Protein AF-A0A7S4JGV5-F1 (afdb_monomer)

Structure (mmCIF, N/CA/C/O backbone):
data_AF-A0A7S4JGV5-F1
#
_entry.id   AF-A0A7S4JGV5-F1
#
loop_
_atom_site.group_PDB
_atom_site.id
_atom_site.type_symbol
_atom_site.label_atom_id
_atom_site.label_alt_id
_atom_site.label_comp_id
_atom_site.label_asym_id
_atom_site.label_entity_id
_atom_site.label_seq_id
_atom_site.pdbx_PDB_ins_code
_atom_site.Cartn_x
_atom_site.Cartn_y
_atom_site.Cartn_z
_atom_site.occupancy
_atom_site.B_iso_or_equiv
_atom_site.auth_seq_id
_atom_site.auth_comp_id
_atom_site.auth_asym_id
_atom_site.auth_atom_id
_atom_site.pdbx_PDB_model_num
ATOM 1 N N . LYS A 1 1 ? -15.590 12.162 1.052 1.00 51.25 1 LYS A N 1
ATOM 2 C CA . LYS A 1 1 ? -15.629 10.685 0.885 1.00 51.25 1 LYS A CA 1
ATOM 3 C C . LYS A 1 1 ? -14.375 10.079 1.512 1.00 51.25 1 LYS A C 1
ATOM 5 O O . LYS A 1 1 ? -13.288 10.305 0.988 1.00 51.25 1 LYS A O 1
ATOM 10 N N . GLY A 1 2 ? -14.514 9.410 2.661 1.00 70.00 2 GLY A N 1
ATOM 11 C CA . GLY A 1 2 ? -13.399 8.749 3.352 1.00 70.00 2 GLY A CA 1
ATOM 12 C C . GLY A 1 2 ? -12.904 7.491 2.628 1.00 70.00 2 GLY A C 1
ATOM 13 O O . GLY A 1 2 ? -13.345 7.204 1.517 1.00 70.00 2 GLY A O 1
ATOM 14 N N . TYR A 1 3 ? -11.993 6.766 3.273 1.00 79.06 3 TYR A N 1
ATOM 15 C CA . TYR A 1 3 ? -11.713 5.359 2.970 1.00 79.06 3 TYR A CA 1
ATOM 16 C C . TYR A 1 3 ? -12.487 4.519 3.989 1.00 79.06 3 TYR A C 1
ATOM 18 O O . TYR A 1 3 ? -12.424 4.826 5.182 1.00 79.06 3 TYR A O 1
ATOM 26 N N . SER A 1 4 ? -13.201 3.496 3.532 1.00 86.56 4 SER A N 1
ATOM 27 C CA . SER A 1 4 ? -13.815 2.474 4.385 1.00 86.56 4 SER A CA 1
ATOM 28 C C . SER A 1 4 ? -12.760 1.532 4.984 1.00 86.56 4 SER A C 1
ATOM 30 O O . SER A 1 4 ? -11.647 1.440 4.467 1.00 86.56 4 SER A O 1
ATOM 32 N N . LEU A 1 5 ? -13.103 0.825 6.068 1.00 85.81 5 LEU A N 1
ATOM 33 C CA . LEU A 1 5 ? -12.204 -0.131 6.738 1.00 85.81 5 LEU A CA 1
ATOM 34 C C . LEU A 1 5 ? -11.638 -1.166 5.750 1.00 85.81 5 LEU A C 1
ATOM 36 O O . LEU A 1 5 ? -10.433 -1.382 5.700 1.00 85.81 5 LEU A O 1
ATOM 40 N N . GLN A 1 6 ? -12.508 -1.707 4.897 1.00 88.62 6 GLN A N 1
ATOM 41 C CA . GLN A 1 6 ? -12.173 -2.667 3.847 1.00 88.62 6 GLN A CA 1
ATOM 42 C C . GLN A 1 6 ? -11.163 -2.105 2.825 1.00 88.62 6 GLN A C 1
ATOM 44 O O . GLN A 1 6 ? -10.221 -2.793 2.454 1.00 88.62 6 GLN A O 1
ATOM 49 N N . GLU A 1 7 ? -11.307 -0.839 2.402 1.00 89.06 7 GLU A N 1
ATOM 50 C CA . GLU A 1 7 ? -10.327 -0.186 1.511 1.00 89.06 7 GLU A CA 1
ATOM 51 C C . GLU A 1 7 ? -8.951 -0.028 2.189 1.00 89.06 7 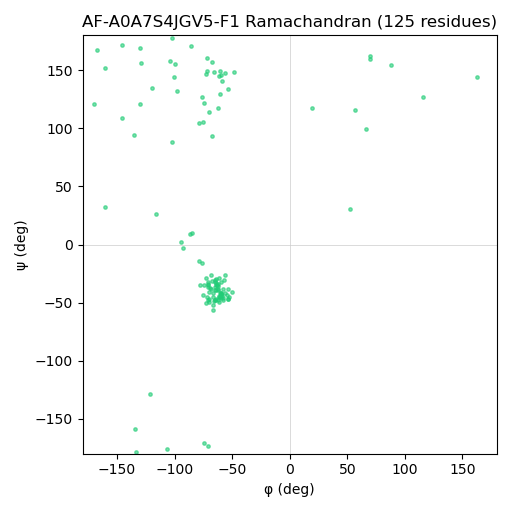GLU A C 1
ATOM 53 O O . GLU A 1 7 ? -7.928 -0.049 1.510 1.00 89.06 7 GLU A O 1
ATOM 58 N N . ILE A 1 8 ? -8.915 0.138 3.517 1.00 88.31 8 ILE A N 1
ATOM 59 C CA . ILE A 1 8 ? -7.670 0.238 4.292 1.00 88.31 8 ILE A CA 1
ATOM 60 C C . ILE A 1 8 ? -7.019 -1.145 4.452 1.00 88.31 8 ILE A C 1
ATOM 62 O O . ILE A 1 8 ? -5.818 -1.260 4.238 1.00 88.31 8 ILE A O 1
ATOM 66 N N . GLN A 1 9 ? -7.798 -2.190 4.746 1.00 90.12 9 GLN A N 1
ATOM 67 C CA . GLN A 1 9 ? -7.302 -3.571 4.835 1.00 90.12 9 GLN A CA 1
ATOM 68 C C . GLN A 1 9 ? -6.725 -4.064 3.502 1.00 90.12 9 GLN A C 1
ATOM 70 O O . GLN A 1 9 ? -5.629 -4.613 3.480 1.00 90.12 9 GLN A O 1
ATOM 75 N N . ILE A 1 10 ? -7.405 -3.806 2.379 1.00 91.00 10 ILE A N 1
ATOM 76 C CA . ILE A 1 10 ? -6.876 -4.140 1.046 1.00 91.00 10 ILE A CA 1
ATOM 77 C C . ILE A 1 10 ? -5.615 -3.329 0.728 1.00 91.00 10 ILE A C 1
ATOM 79 O O . ILE A 1 10 ? -4.662 -3.881 0.187 1.00 91.00 10 ILE A O 1
ATOM 83 N N . LEU A 1 11 ? -5.556 -2.046 1.106 1.00 90.50 11 LEU A N 1
ATOM 84 C CA . LEU A 1 11 ? -4.328 -1.260 0.966 1.00 90.50 11 LEU A CA 1
ATOM 85 C C . LEU A 1 11 ? -3.162 -1.879 1.756 1.00 90.50 11 LEU A C 1
ATOM 87 O O . LEU A 1 11 ? -2.058 -1.947 1.225 1.00 90.50 11 LEU A O 1
ATOM 91 N N . PHE A 1 12 ? -3.390 -2.342 2.987 1.00 90.81 12 PHE A N 1
ATOM 92 C CA . PHE A 1 12 ? -2.357 -3.025 3.766 1.00 90.81 12 PHE A CA 1
ATOM 93 C C . PHE A 1 12 ? -1.952 -4.357 3.127 1.00 90.81 12 PHE A C 1
ATOM 95 O O . PHE A 1 12 ? -0.763 -4.562 2.907 1.00 90.81 12 PHE A O 1
ATOM 102 N N . ALA A 1 13 ? -2.903 -5.212 2.739 1.00 90.88 13 ALA A N 1
ATOM 103 C CA . ALA A 1 13 ? -2.615 -6.494 2.089 1.00 90.88 13 ALA A CA 1
ATOM 104 C C . ALA A 1 13 ? -1.718 -6.329 0.846 1.00 90.88 13 ALA A C 1
ATOM 106 O O . ALA A 1 13 ? -0.689 -6.991 0.739 1.00 90.88 13 ALA A O 1
ATOM 107 N N . LEU A 1 14 ? -2.039 -5.369 -0.030 1.00 90.94 14 LEU A N 1
ATOM 108 C CA . LEU A 1 14 ? -1.237 -5.061 -1.220 1.00 90.94 14 LEU A CA 1
ATOM 109 C C . LEU A 1 14 ? 0.179 -4.554 -0.877 1.00 90.94 14 LEU A C 1
ATOM 111 O O . LEU A 1 14 ? 1.128 -4.861 -1.591 1.00 90.94 14 LEU A O 1
ATOM 115 N N . ILE A 1 15 ? 0.342 -3.791 0.212 1.00 90.19 15 ILE A N 1
ATOM 116 C CA . ILE A 1 15 ? 1.659 -3.314 0.677 1.00 90.19 15 ILE A CA 1
ATOM 117 C C . ILE A 1 15 ? 2.469 -4.443 1.330 1.00 90.19 15 ILE A C 1
ATOM 119 O O . ILE A 1 15 ? 3.690 -4.457 1.207 1.00 90.19 15 ILE A O 1
ATOM 123 N N . HIS A 1 16 ? 1.820 -5.376 2.026 1.00 86.75 16 HIS A N 1
ATOM 124 C CA . HIS A 1 16 ? 2.485 -6.545 2.603 1.00 86.75 16 HIS A CA 1
ATOM 125 C C . HIS A 1 16 ? 2.928 -7.544 1.523 1.00 86.75 16 HIS A C 1
ATOM 127 O O . HIS A 1 16 ? 4.006 -8.118 1.654 1.00 86.75 16 HIS A O 1
ATOM 133 N N . GLU A 1 17 ? 2.146 -7.716 0.452 1.00 87.56 17 GLU A N 1
ATOM 134 C CA . GLU A 1 17 ? 2.520 -8.533 -0.710 1.00 87.56 17 GLU A CA 1
ATOM 135 C C . GLU A 1 17 ? 3.649 -7.884 -1.525 1.00 87.56 17 GLU A C 1
ATOM 137 O O . GLU A 1 17 ? 4.655 -8.528 -1.822 1.00 87.56 17 GLU A O 1
ATOM 142 N N . LYS A 1 18 ? 3.510 -6.593 -1.860 1.00 86.75 18 LYS A N 1
ATOM 143 C CA . LYS A 1 18 ? 4.531 -5.831 -2.584 1.00 86.75 18 LYS A CA 1
ATOM 144 C C . LYS A 1 18 ? 4.738 -4.440 -1.966 1.00 86.75 18 LYS A C 1
ATOM 146 O O . LYS A 1 18 ? 4.043 -3.494 -2.347 1.00 86.75 18 LYS A O 1
ATOM 151 N N . PRO A 1 19 ? 5.711 -4.273 -1.050 1.00 88.12 19 PRO A N 1
ATOM 152 C CA . PRO A 1 19 ? 5.951 -3.000 -0.377 1.00 88.12 19 PRO A CA 1
ATOM 153 C C . PRO A 1 19 ? 6.527 -1.951 -1.347 1.00 88.12 19 PRO A C 1
ATOM 155 O O . PRO A 1 19 ? 7.658 -2.110 -1.799 1.00 88.12 19 PRO A O 1
ATOM 158 N N . PRO A 1 20 ? 5.797 -0.859 -1.657 1.00 87.56 20 PRO A N 1
ATOM 159 C CA . PRO A 1 20 ? 6.208 0.099 -2.681 1.00 87.56 20 PRO A CA 1
ATOM 160 C C . PRO A 1 20 ? 7.288 1.060 -2.164 1.00 87.56 20 PRO A C 1
ATOM 162 O O . PRO A 1 20 ? 7.005 2.028 -1.440 1.00 87.56 20 PRO A O 1
ATOM 165 N N . VAL A 1 21 ? 8.526 0.822 -2.586 1.00 87.44 21 VAL A N 1
ATOM 166 C CA . VAL A 1 21 ? 9.692 1.655 -2.277 1.00 87.44 21 VAL A CA 1
ATOM 167 C C . VAL A 1 21 ? 9.618 2.960 -3.071 1.00 87.44 21 VAL A C 1
ATOM 169 O O . VAL A 1 21 ? 9.638 4.054 -2.496 1.00 87.44 21 VAL A O 1
ATOM 172 N N . ASP A 1 22 ? 9.399 2.850 -4.381 1.00 86.81 22 ASP A N 1
ATOM 173 C CA . ASP A 1 22 ? 9.432 3.976 -5.314 1.00 86.81 22 ASP A CA 1
ATOM 174 C C . ASP A 1 22 ? 8.057 4.470 -5.763 1.00 86.81 22 ASP A C 1
ATOM 176 O O . ASP A 1 22 ? 7.053 3.756 -5.743 1.00 86.81 22 ASP A O 1
ATOM 180 N N . ASN A 1 23 ? 7.988 5.726 -6.222 1.00 86.19 23 ASN A N 1
ATOM 181 C CA . ASN A 1 23 ? 6.737 6.314 -6.722 1.00 86.19 23 ASN A CA 1
ATOM 182 C C . ASN A 1 23 ? 6.121 5.508 -7.885 1.00 86.19 23 ASN A C 1
ATOM 184 O O . ASN A 1 23 ? 4.896 5.464 -7.992 1.00 86.19 23 ASN A O 1
ATOM 188 N N . SER A 1 24 ? 6.935 4.838 -8.705 1.00 88.25 24 SER A N 1
ATOM 189 C CA . SER A 1 24 ? 6.473 3.929 -9.764 1.00 88.25 24 SER A CA 1
ATOM 190 C C . SER A 1 24 ? 5.739 2.707 -9.200 1.00 88.25 24 SER A C 1
ATOM 192 O O . SER A 1 24 ? 4.696 2.313 -9.720 1.00 88.25 24 SER A O 1
ATOM 194 N N . GLU A 1 25 ? 6.211 2.149 -8.084 1.00 89.81 25 GLU A N 1
ATOM 195 C CA . GLU A 1 25 ? 5.543 1.034 -7.407 1.00 89.81 25 GLU A CA 1
ATOM 196 C C . GLU A 1 25 ? 4.250 1.475 -6.724 1.00 89.81 25 GLU A C 1
ATOM 198 O O . GLU A 1 25 ? 3.253 0.761 -6.772 1.00 89.81 25 GLU A O 1
ATOM 203 N N . TRP A 1 26 ? 4.206 2.698 -6.185 1.00 90.94 26 TRP A N 1
ATOM 204 C CA . TRP A 1 26 ? 2.953 3.299 -5.717 1.00 90.94 26 TRP A CA 1
ATOM 205 C C . TRP A 1 26 ? 1.913 3.441 -6.839 1.00 90.94 26 TRP A C 1
ATOM 207 O O . TRP A 1 26 ? 0.715 3.339 -6.570 1.00 90.94 26 TRP A O 1
ATOM 217 N N . VAL A 1 27 ? 2.337 3.671 -8.088 1.00 92.19 27 VAL A N 1
ATOM 218 C CA . VAL A 1 27 ? 1.435 3.672 -9.253 1.00 92.19 27 VAL A CA 1
ATOM 219 C C . VAL A 1 27 ? 0.978 2.249 -9.588 1.00 92.19 27 VAL A C 1
ATOM 221 O O . VAL A 1 27 ? -0.222 2.042 -9.758 1.00 92.19 27 VAL A O 1
ATOM 224 N N . ALA A 1 28 ? 1.880 1.263 -9.603 1.00 91.06 28 ALA A N 1
ATOM 225 C CA . ALA A 1 28 ? 1.531 -0.141 -9.843 1.00 91.06 28 ALA A CA 1
ATOM 226 C C . ALA A 1 28 ? 0.552 -0.699 -8.789 1.00 91.06 28 ALA A C 1
ATOM 228 O O . ALA A 1 28 ? -0.469 -1.291 -9.140 1.00 91.06 28 ALA A O 1
ATOM 229 N N . LEU A 1 29 ? 0.796 -0.424 -7.504 1.00 92.25 29 LEU A N 1
ATOM 230 C CA . LEU A 1 29 ? -0.095 -0.801 -6.404 1.00 92.25 29 LEU A CA 1
ATOM 231 C C . LEU A 1 29 ? -1.468 -0.131 -6.542 1.00 92.25 29 LEU A C 1
ATOM 233 O O . LEU A 1 29 ? -2.500 -0.764 -6.324 1.00 92.25 29 LEU A O 1
ATOM 237 N N . ALA A 1 30 ? -1.510 1.134 -6.975 1.00 92.81 30 ALA A N 1
ATOM 238 C CA . ALA A 1 30 ? -2.775 1.806 -7.253 1.00 92.81 30 ALA A CA 1
ATOM 239 C C . ALA A 1 30 ? -3.547 1.173 -8.420 1.00 92.81 30 ALA A C 1
ATOM 241 O O . ALA A 1 30 ? -4.773 1.173 -8.378 1.00 92.81 30 ALA A O 1
ATOM 242 N N . LEU A 1 31 ? -2.877 0.613 -9.435 1.00 93.12 31 LEU A N 1
ATOM 243 C CA . LEU A 1 31 ? -3.546 -0.131 -10.509 1.00 93.12 31 LEU A CA 1
ATOM 244 C C . LEU A 1 31 ? -4.190 -1.421 -9.982 1.00 93.12 31 LEU A C 1
ATOM 246 O O . LEU A 1 31 ? -5.362 -1.658 -10.274 1.00 93.12 31 LEU A O 1
ATOM 250 N N . GLN A 1 32 ? -3.482 -2.199 -9.154 1.00 92.75 32 GLN A N 1
ATOM 251 C CA . GLN A 1 32 ? -4.046 -3.394 -8.508 1.00 92.75 32 GLN A CA 1
ATOM 252 C C . GLN A 1 32 ? -5.233 -3.042 -7.596 1.00 92.75 32 GLN A C 1
ATOM 254 O O . GLN A 1 32 ? -6.321 -3.598 -7.753 1.00 92.75 32 GLN A O 1
ATOM 259 N N . TYR A 1 33 ? -5.067 -2.043 -6.720 1.00 92.62 33 TYR A N 1
ATOM 260 C CA . TYR A 1 33 ? -6.150 -1.515 -5.885 1.00 92.62 33 TYR A CA 1
ATOM 261 C C . TYR A 1 33 ? -7.356 -1.076 -6.728 1.00 92.62 33 TYR A C 1
ATOM 263 O O . TYR A 1 33 ? -8.498 -1.363 -6.378 1.00 92.62 33 TYR A O 1
ATOM 271 N N . ASN A 1 34 ? -7.120 -0.387 -7.849 1.00 93.94 34 ASN A N 1
ATOM 272 C CA . ASN A 1 34 ? -8.179 0.094 -8.734 1.00 93.94 34 ASN A CA 1
ATOM 273 C C . ASN A 1 34 ? -8.914 -1.033 -9.464 1.00 93.94 34 ASN A C 1
ATOM 275 O O . ASN A 1 34 ? -10.082 -0.847 -9.804 1.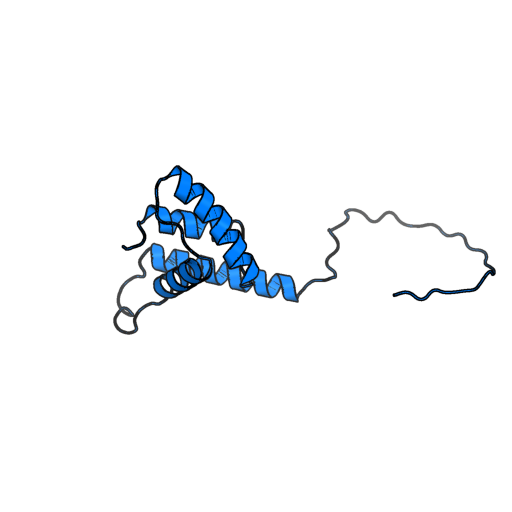00 93.94 34 ASN A O 1
ATOM 279 N N . ASN A 1 35 ? -8.273 -2.184 -9.682 1.00 93.19 35 ASN A N 1
ATOM 280 C CA . ASN A 1 35 ? -8.940 -3.361 -10.226 1.00 93.19 35 ASN A CA 1
ATOM 281 C C . ASN A 1 35 ? -9.973 -3.895 -9.221 1.00 93.19 35 ASN A C 1
ATOM 283 O O . ASN A 1 35 ? -11.171 -3.855 -9.500 1.00 93.19 35 ASN A O 1
ATOM 287 N N . TRP A 1 36 ? -9.527 -4.205 -7.997 1.00 92.50 36 TRP A N 1
ATOM 288 C CA . TRP A 1 36 ? -10.407 -4.615 -6.895 1.00 92.50 36 TRP A CA 1
ATOM 289 C C . TRP A 1 36 ? -11.505 -3.577 -6.601 1.00 92.50 36 TRP A C 1
ATOM 291 O O . TRP A 1 36 ? -12.676 -3.912 -6.400 1.00 92.50 36 TRP A O 1
ATOM 301 N N . ALA A 1 37 ? -11.152 -2.288 -6.611 1.00 91.69 37 ALA A N 1
ATOM 302 C CA . ALA A 1 37 ? -12.091 -1.198 -6.368 1.00 91.69 37 ALA A CA 1
ATOM 303 C C . ALA A 1 37 ? -13.176 -1.113 -7.453 1.00 91.69 37 ALA A C 1
ATOM 305 O O . ALA A 1 37 ? -14.319 -0.798 -7.126 1.00 91.69 37 ALA A O 1
ATOM 306 N N . ARG A 1 38 ? -12.850 -1.412 -8.719 1.00 91.38 38 ARG A N 1
ATOM 307 C CA . ARG A 1 38 ? -13.820 -1.459 -9.823 1.00 91.38 38 ARG A CA 1
ATOM 308 C C . ARG A 1 38 ? -14.842 -2.574 -9.604 1.00 91.38 38 ARG A C 1
ATOM 310 O O . ARG A 1 38 ? -16.038 -2.306 -9.684 1.00 91.38 38 ARG A O 1
ATOM 317 N N . GLU A 1 39 ? -14.383 -3.776 -9.260 1.00 91.12 39 GLU A N 1
ATOM 318 C CA . GLU A 1 39 ? -15.244 -4.929 -8.950 1.00 91.12 39 GLU A CA 1
ATOM 319 C C . GLU A 1 39 ? -16.178 -4.631 -7.765 1.00 91.12 39 GLU A C 1
ATOM 321 O O . GLU A 1 39 ? -17.379 -4.891 -7.814 1.00 91.12 39 GLU A O 1
ATOM 326 N N . ASN A 1 40 ? -15.650 -3.974 -6.729 1.00 88.94 40 ASN A N 1
ATOM 327 C CA . ASN A 1 40 ? -16.376 -3.638 -5.501 1.00 88.94 40 ASN A CA 1
ATOM 328 C C . ASN A 1 40 ? -17.150 -2.302 -5.575 1.00 88.94 40 ASN A C 1
ATOM 330 O O . ASN A 1 40 ? -17.633 -1.814 -4.548 1.00 88.94 40 ASN A O 1
ATOM 334 N N . LYS A 1 41 ? -17.256 -1.679 -6.762 1.00 88.88 41 LYS A N 1
ATOM 335 C CA . LYS A 1 41 ? -17.916 -0.373 -7.002 1.00 88.88 41 LYS A CA 1
ATOM 336 C C . LYS A 1 41 ? -17.423 0.757 -6.069 1.00 88.88 41 LYS A C 1
ATOM 338 O O . LYS A 1 41 ? -18.169 1.672 -5.714 1.00 88.88 41 LYS A O 1
ATOM 343 N N . LYS A 1 42 ? -16.155 0.695 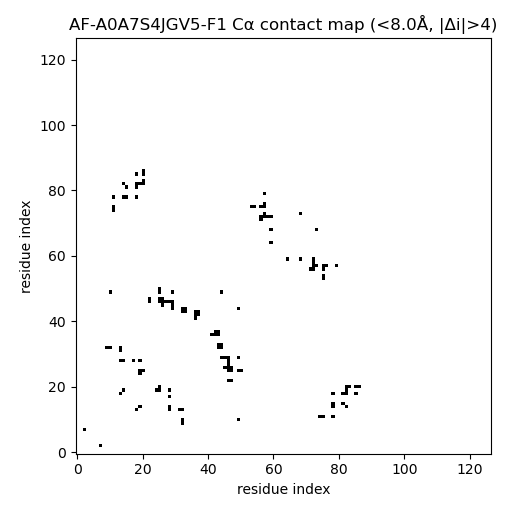-5.648 1.00 88.88 42 LYS A N 1
ATOM 344 C CA . LYS A 1 42 ? -15.480 1.673 -4.778 1.00 88.88 42 LYS A CA 1
ATOM 345 C C . LYS A 1 42 ? -14.892 2.829 -5.597 1.00 88.88 42 LYS A C 1
ATOM 347 O O . LYS A 1 42 ? -14.846 2.815 -6.823 1.00 88.88 42 LYS A O 1
ATOM 352 N N . SER A 1 43 ? -14.428 3.867 -4.900 1.00 87.12 43 SER A N 1
ATOM 353 C C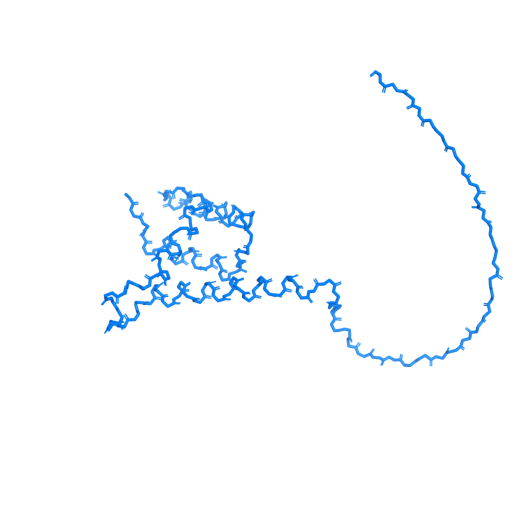A . SER A 1 43 ? -13.768 5.011 -5.542 1.00 87.12 43 SER A CA 1
ATOM 354 C C . SER A 1 43 ? -12.336 4.665 -5.952 1.00 87.12 43 SER A C 1
ATOM 356 O O . SER A 1 43 ? -11.536 4.273 -5.102 1.00 87.12 43 SER A O 1
ATOM 358 N N . LEU A 1 44 ? -12.005 4.888 -7.227 1.00 90.81 44 LEU A N 1
ATOM 359 C CA . LEU A 1 44 ? -10.640 4.757 -7.740 1.00 90.81 44 LEU A CA 1
ATOM 360 C C . LEU A 1 44 ? -9.693 5.749 -7.041 1.00 90.81 44 LEU A C 1
ATOM 362 O O . LEU A 1 44 ? -10.082 6.871 -6.699 1.00 90.81 44 LEU A O 1
ATOM 366 N N . ARG A 1 45 ? -8.444 5.335 -6.820 1.00 89.69 45 ARG A N 1
ATOM 367 C CA . ARG A 1 45 ? -7.404 6.104 -6.121 1.00 89.69 45 ARG A CA 1
ATOM 368 C C . ARG A 1 45 ? -6.118 6.149 -6.942 1.00 89.69 45 ARG A C 1
ATOM 370 O O . ARG A 1 45 ? -5.848 5.283 -7.766 1.00 89.69 45 ARG A O 1
ATOM 377 N N . THR A 1 46 ? -5.305 7.169 -6.701 1.00 91.94 46 THR A N 1
ATOM 378 C CA . THR A 1 46 ? -3.955 7.288 -7.269 1.00 91.94 46 THR A CA 1
ATOM 379 C C . THR A 1 46 ? -2.915 6.846 -6.245 1.00 91.94 46 THR A C 1
ATOM 381 O O . THR A 1 46 ? -3.151 6.960 -5.040 1.00 91.94 46 THR A O 1
ATOM 384 N N . GLY A 1 47 ? -1.734 6.412 -6.700 1.00 89.50 47 GLY A N 1
ATOM 385 C CA . GLY A 1 47 ? -0.641 5.984 -5.812 1.00 89.50 47 GLY A CA 1
ATOM 386 C C . GLY A 1 47 ? -0.274 7.028 -4.760 1.00 89.50 47 GLY A C 1
ATOM 387 O O . GLY A 1 47 ? -0.103 6.706 -3.587 1.00 89.50 47 GLY A O 1
ATOM 388 N N . ARG A 1 48 ? -0.287 8.313 -5.142 1.00 90.19 48 ARG A N 1
ATOM 389 C CA . ARG A 1 48 ? -0.120 9.430 -4.203 1.00 90.19 48 ARG A CA 1
ATOM 390 C C . ARG A 1 48 ? -1.228 9.477 -3.145 1.00 90.19 48 ARG A C 1
ATOM 392 O O . ARG A 1 48 ? -0.929 9.632 -1.968 1.00 90.19 48 ARG A O 1
ATOM 399 N N . GLY A 1 49 ? -2.492 9.308 -3.539 1.00 89.31 49 GLY A N 1
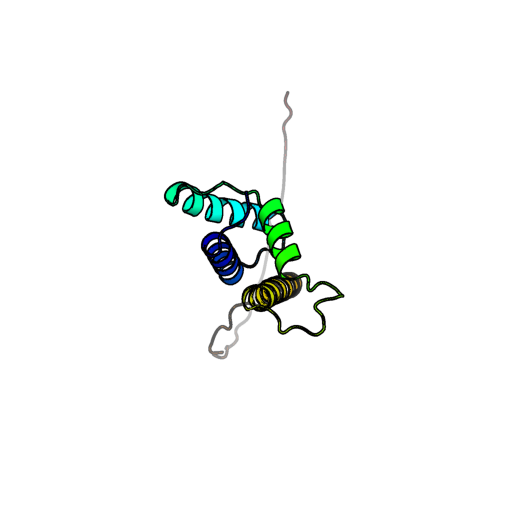ATOM 400 C CA . GLY A 1 49 ? -3.629 9.289 -2.614 1.00 89.31 49 GLY A CA 1
ATOM 401 C C . GLY A 1 49 ? -3.597 8.124 -1.617 1.00 89.31 49 GLY A C 1
ATOM 402 O O . GLY A 1 49 ? -4.020 8.304 -0.471 1.00 89.31 49 GLY A O 1
ATOM 403 N N . LEU A 1 50 ? -3.069 6.966 -2.027 1.00 89.81 50 LEU A N 1
ATOM 404 C CA . LEU A 1 50 ? -2.824 5.811 -1.156 1.00 89.81 50 LEU A CA 1
ATOM 405 C C . LEU A 1 50 ? -1.650 6.082 -0.196 1.00 89.81 50 LEU A C 1
ATOM 407 O O . LEU A 1 50 ? -1.804 5.936 1.016 1.00 89.81 50 LEU A O 1
ATOM 411 N N . LYS A 1 51 ? -0.523 6.595 -0.708 1.00 90.69 51 LYS A N 1
ATOM 412 C CA . LYS A 1 51 ? 0.672 6.984 0.066 1.00 90.69 51 LYS A CA 1
ATOM 413 C C . LYS A 1 51 ? 0.368 8.036 1.136 1.00 90.69 51 LYS A C 1
ATOM 415 O O . LYS A 1 51 ? 0.757 7.881 2.293 1.00 90.69 51 LYS A O 1
ATOM 420 N N . ASP A 1 52 ? -0.376 9.086 0.785 1.00 89.38 52 ASP A N 1
ATOM 421 C CA . ASP A 1 52 ? -0.816 10.115 1.734 1.00 89.38 52 ASP A CA 1
ATOM 422 C C . ASP A 1 52 ? -1.827 9.571 2.757 1.00 89.38 52 ASP A C 1
ATOM 424 O O . ASP A 1 52 ? -1.832 10.016 3.908 1.00 89.38 52 ASP A O 1
ATOM 428 N N . LYS A 1 53 ? -2.660 8.584 2.391 1.00 88.94 53 LYS A N 1
ATOM 429 C CA . LYS A 1 53 ? -3.557 7.912 3.342 1.00 88.94 53 LYS A CA 1
ATOM 430 C C . LYS A 1 53 ? -2.779 7.040 4.328 1.00 88.94 53 LYS A C 1
ATOM 432 O O . LYS A 1 53 ? -3.009 7.190 5.527 1.00 88.94 53 LYS A O 1
ATOM 437 N N . LEU A 1 54 ? -1.835 6.217 3.864 1.00 87.94 54 LEU A N 1
ATOM 438 C CA . LEU A 1 54 ? -0.954 5.424 4.730 1.00 87.94 54 LEU A CA 1
ATOM 439 C C . LEU A 1 54 ? -0.160 6.330 5.680 1.00 87.94 54 LEU A C 1
ATOM 441 O O . LEU A 1 54 ? -0.160 6.118 6.889 1.00 87.94 54 LEU A O 1
ATOM 445 N N . ARG A 1 55 ? 0.449 7.404 5.160 1.00 87.75 55 ARG A N 1
ATOM 446 C CA . ARG A 1 55 ? 1.174 8.398 5.968 1.00 87.75 55 ARG A CA 1
ATOM 447 C C . ARG A 1 55 ? 0.291 9.040 7.041 1.00 87.75 55 ARG A C 1
ATOM 449 O O . ARG A 1 55 ? 0.773 9.291 8.141 1.00 87.75 55 ARG A O 1
ATOM 456 N N . LYS A 1 56 ? -0.983 9.317 6.745 1.00 86.56 56 LYS A N 1
ATOM 457 C CA . LYS A 1 56 ? -1.949 9.827 7.734 1.00 86.56 56 LYS A CA 1
ATOM 458 C C . LYS A 1 56 ? -2.351 8.767 8.763 1.00 86.56 56 LYS A C 1
ATOM 460 O O . LYS A 1 56 ? -2.552 9.135 9.909 1.00 86.56 56 LYS A O 1
ATOM 465 N N . LEU A 1 57 ? -2.431 7.490 8.381 1.00 84.38 57 LEU A N 1
ATOM 466 C CA . LEU A 1 57 ? -2.690 6.383 9.310 1.00 84.38 57 LEU A CA 1
ATOM 467 C C . LEU A 1 57 ? -1.496 6.116 10.239 1.00 84.38 57 LEU A C 1
ATOM 469 O O . LEU A 1 57 ? -1.700 5.931 11.425 1.00 84.38 57 LEU A O 1
ATOM 473 N N . ALA A 1 58 ? -0.254 6.168 9.755 1.00 82.44 58 ALA A N 1
ATOM 474 C CA . ALA A 1 58 ? 0.926 5.955 10.602 1.00 82.44 58 ALA A CA 1
ATOM 475 C C . ALA A 1 58 ? 1.277 7.158 11.506 1.00 82.44 58 ALA A C 1
ATOM 477 O O . ALA A 1 58 ? 2.059 7.025 12.452 1.00 82.44 58 ALA A O 1
ATOM 478 N N . ARG A 1 59 ? 0.724 8.348 11.228 1.00 81.12 59 ARG A N 1
ATOM 479 C CA . ARG A 1 59 ? 0.898 9.542 12.065 1.00 81.12 59 ARG A CA 1
ATOM 480 C C . ARG A 1 59 ? 0.047 9.438 13.330 1.00 81.12 59 ARG A C 1
ATOM 482 O O . ARG A 1 59 ? -1.156 9.675 13.305 1.00 81.12 59 ARG A O 1
ATOM 489 N N . VAL A 1 60 ? 0.709 9.171 14.450 1.00 65.50 60 VAL A N 1
ATOM 490 C CA . VAL A 1 60 ? 0.164 9.442 15.785 1.00 65.50 60 VAL A CA 1
ATOM 491 C C . VAL A 1 60 ? 0.235 10.956 16.018 1.00 65.50 60 VAL A C 1
ATOM 493 O O . VAL A 1 60 ? 1.317 11.544 15.928 1.00 65.50 60 VAL A O 1
ATOM 496 N N . SER A 1 61 ? -0.907 11.601 16.273 1.00 59.38 61 SER A N 1
ATOM 497 C CA . SER A 1 61 ? -0.952 13.011 16.689 1.00 59.38 61 SER A CA 1
ATOM 498 C C . SER A 1 61 ? -0.185 13.198 17.999 1.00 59.38 61 SER A C 1
ATOM 500 O O . SER A 1 61 ? -0.183 12.307 18.846 1.00 59.38 61 SER A O 1
ATOM 502 N N . LYS A 1 62 ? 0.472 14.350 18.193 1.00 55.91 62 LYS A N 1
ATOM 503 C CA . LYS A 1 62 ? 1.270 14.592 19.411 1.00 55.91 62 LYS A CA 1
ATOM 504 C C . LYS A 1 62 ? 0.414 14.556 20.690 1.00 55.91 62 LYS A C 1
ATOM 506 O O . LYS A 1 62 ? 0.931 14.131 21.718 1.00 55.91 62 LYS A O 1
ATOM 511 N N . ASP A 1 63 ? -0.865 14.909 20.591 1.00 55.00 63 ASP A N 1
ATOM 512 C CA . ASP A 1 63 ? -1.880 14.824 21.649 1.00 55.00 63 ASP A CA 1
ATOM 513 C C . ASP A 1 63 ? -2.337 13.387 21.967 1.00 55.00 63 ASP A C 1
ATOM 515 O O . ASP A 1 63 ? -2.664 13.076 23.109 1.00 55.00 63 ASP A O 1
ATOM 519 N N . ASP A 1 64 ? -2.300 12.467 20.996 1.00 54.69 64 ASP A N 1
ATOM 520 C CA . ASP A 1 64 ? -2.701 11.062 21.185 1.00 54.69 64 ASP A CA 1
ATOM 521 C C . ASP A 1 64 ? -1.564 10.179 21.741 1.00 54.69 64 ASP A C 1
ATOM 523 O O . ASP A 1 64 ? -1.709 8.963 21.821 1.00 54.69 64 ASP A O 1
ATOM 527 N N . LYS A 1 65 ? -0.438 10.762 22.183 1.00 54.00 65 LYS A N 1
ATOM 528 C CA . LYS A 1 65 ? 0.706 10.024 22.765 1.00 54.00 65 LYS A CA 1
ATOM 529 C C . LYS A 1 65 ? 0.357 9.146 23.976 1.00 54.00 65 LYS A C 1
ATOM 531 O O . LYS A 1 65 ? 1.068 8.178 24.217 1.00 54.00 65 LYS A O 1
ATOM 536 N N . ASN A 1 66 ? -0.695 9.489 24.722 1.00 57.09 66 ASN A N 1
ATOM 537 C CA . ASN A 1 66 ? -1.180 8.727 25.882 1.00 57.09 66 ASN A CA 1
ATOM 538 C C . ASN A 1 66 ? -2.303 7.731 25.545 1.00 57.09 66 ASN A C 1
ATOM 540 O O . ASN A 1 66 ? -2.822 7.075 26.445 1.00 57.09 66 ASN A O 1
ATOM 544 N N . LYS A 1 67 ? -2.708 7.610 24.277 1.00 58.62 67 LYS A N 1
ATOM 545 C CA . LYS A 1 67 ? -3.703 6.619 23.858 1.00 58.62 67 LYS A CA 1
ATOM 546 C C . LYS A 1 67 ? -3.018 5.412 23.2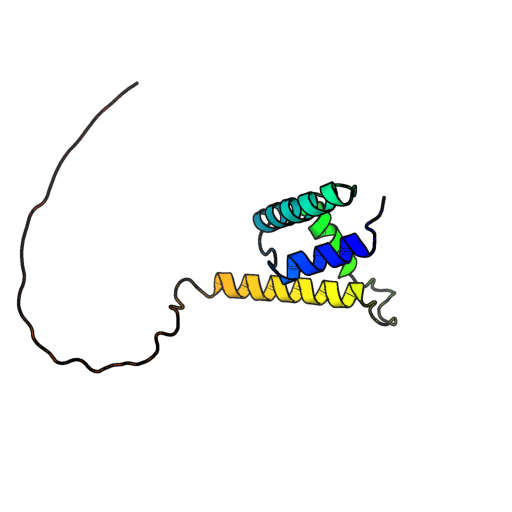17 1.00 58.62 67 LYS A C 1
ATOM 548 O O . LYS A 1 67 ? -2.019 5.580 22.514 1.00 58.62 67 LYS A O 1
ATOM 553 N N . PRO A 1 68 ? -3.552 4.195 23.426 1.00 61.94 68 PRO A N 1
ATOM 554 C CA . PRO A 1 68 ? -3.065 3.019 22.722 1.00 61.94 68 PRO A CA 1
ATOM 555 C C . PRO A 1 68 ? -3.212 3.234 21.214 1.00 61.94 68 PRO A C 1
ATOM 557 O O . PRO A 1 68 ? -4.210 3.794 20.751 1.00 61.94 68 PRO A O 1
ATOM 560 N N . LEU A 1 69 ? -2.219 2.785 20.442 1.00 67.44 69 LEU A N 1
ATOM 561 C CA . LEU A 1 69 ? -2.338 2.811 18.990 1.00 67.44 69 LEU A CA 1
ATOM 562 C C . LEU A 1 69 ? -3.529 1.949 18.576 1.00 67.44 69 LEU A C 1
ATOM 564 O O . LEU A 1 69 ? -3.643 0.790 18.968 1.00 67.44 69 LEU A O 1
ATOM 568 N N . THR A 1 70 ? -4.398 2.51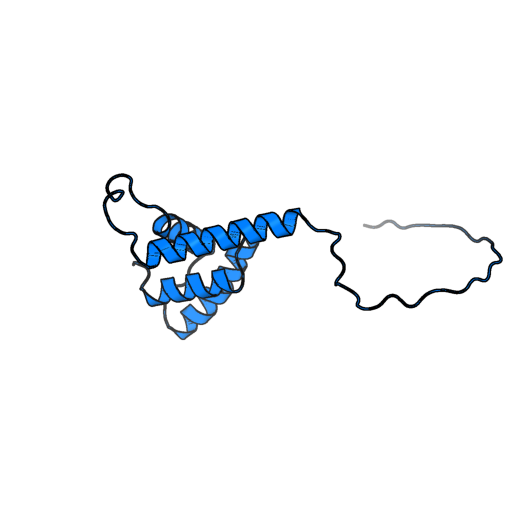0 17.743 1.00 80.38 70 THR A N 1
ATOM 569 C CA . THR A 1 70 ? -5.417 1.716 17.054 1.00 80.38 70 THR A CA 1
ATOM 570 C C . THR A 1 70 ? -4.739 0.669 16.170 1.00 80.38 70 THR A C 1
ATOM 572 O O . THR A 1 70 ? -3.671 0.930 15.611 1.00 80.38 70 THR A O 1
ATOM 575 N N . LEU A 1 71 ? -5.380 -0.489 15.979 1.00 81.00 71 LEU A N 1
ATOM 576 C CA . LEU A 1 71 ? -4.859 -1.568 15.125 1.00 81.00 71 LEU A CA 1
ATOM 577 C C . LEU A 1 71 ? -4.434 -1.046 13.738 1.00 81.00 71 LEU A C 1
ATOM 579 O O . LEU A 1 71 ? -3.343 -1.343 13.268 1.00 81.00 71 LEU A O 1
ATOM 583 N N . LEU A 1 72 ? -5.221 -0.138 13.147 1.00 81.88 72 LEU A N 1
ATOM 584 C CA . LEU A 1 72 ? -4.913 0.501 11.861 1.00 81.88 72 LEU A CA 1
ATOM 585 C C . LEU A 1 72 ? -3.649 1.386 11.880 1.00 81.88 72 LEU A C 1
ATOM 587 O O . LEU A 1 72 ? -3.004 1.544 10.847 1.00 81.88 72 LEU A O 1
ATOM 591 N N . GLN A 1 73 ? -3.296 1.999 13.015 1.00 84.06 73 GLN A N 1
ATOM 592 C CA . GLN A 1 73 ? -2.046 2.760 13.168 1.00 84.06 73 GLN A CA 1
ATOM 593 C C . GLN A 1 73 ? -0.843 1.830 13.357 1.00 84.06 73 GLN A C 1
ATOM 595 O O . GLN A 1 73 ? 0.250 2.151 12.889 1.00 84.06 73 GLN A O 1
ATOM 600 N N . GLN A 1 74 ? -1.029 0.699 14.045 1.00 84.75 74 GLN A N 1
ATOM 601 C CA . GLN A 1 74 ? 0.004 -0.323 14.208 1.00 84.75 74 GLN A CA 1
ATOM 602 C C . GLN A 1 74 ? 0.318 -0.986 12.861 1.00 84.75 74 GLN A C 1
ATOM 604 O O . GLN A 1 74 ? 1.461 -0.935 12.418 1.00 84.75 74 GLN A O 1
ATOM 609 N N . GLU A 1 75 ? -0.696 -1.465 12.147 1.00 86.25 75 GLU A N 1
ATOM 610 C CA . GLU A 1 75 ? -0.547 -2.104 10.834 1.00 86.25 75 GLU A CA 1
ATOM 611 C C . GLU A 1 75 ? 0.035 -1.131 9.789 1.00 86.25 75 GLU A C 1
ATOM 613 O O . GLU A 1 75 ? 0.952 -1.471 9.041 1.00 86.25 75 GLU A O 1
ATOM 618 N N . ALA A 1 76 ? -0.360 0.151 9.828 1.00 87.00 76 ALA A N 1
ATOM 619 C CA . ALA A 1 76 ? 0.271 1.185 9.006 1.00 87.00 76 ALA A CA 1
ATOM 620 C C . ALA A 1 76 ? 1.766 1.395 9.326 1.00 87.00 76 ALA A C 1
ATOM 622 O O . ALA A 1 76 ? 2.543 1.696 8.415 1.00 87.00 76 ALA A O 1
ATOM 623 N N . LYS A 1 77 ? 2.197 1.244 10.588 1.00 85.75 77 LYS A N 1
ATOM 624 C CA . LYS A 1 77 ? 3.626 1.266 10.953 1.00 85.75 77 LYS A CA 1
ATOM 625 C C . LYS A 1 77 ? 4.361 0.029 10.441 1.00 85.75 77 LYS A C 1
ATOM 627 O O . LYS A 1 77 ? 5.500 0.169 10.002 1.00 85.75 77 LYS A O 1
ATOM 632 N N . GLU A 1 78 ? 3.736 -1.145 10.465 1.00 87.44 78 GLU A N 1
ATOM 633 C CA . GLU A 1 78 ? 4.331 -2.375 9.926 1.00 87.44 78 GLU A CA 1
ATOM 634 C C . GLU A 1 78 ? 4.495 -2.301 8.407 1.00 87.44 78 GLU A C 1
ATOM 636 O O . GLU A 1 78 ? 5.586 -2.568 7.907 1.00 87.44 78 GLU A O 1
ATOM 641 N N . CYS A 1 79 ? 3.502 -1.770 7.690 1.00 86.06 79 CYS A N 1
ATOM 642 C CA . CYS A 1 79 ? 3.622 -1.388 6.281 1.00 86.06 79 CYS A CA 1
ATOM 643 C C . CYS A 1 79 ? 4.816 -0.444 6.022 1.00 86.06 79 CYS A C 1
ATOM 645 O O . CYS A 1 79 ? 5.610 -0.679 5.113 1.00 86.06 79 CYS A O 1
ATOM 647 N N . PHE A 1 80 ? 5.001 0.612 6.830 1.00 85.19 80 PHE A N 1
ATOM 648 C CA . PHE A 1 80 ? 6.171 1.499 6.700 1.00 85.19 80 PHE A CA 1
ATOM 649 C C . PHE A 1 80 ? 7.500 0.795 7.002 1.00 85.19 80 PHE A C 1
ATOM 651 O O . PHE A 1 80 ? 8.501 1.085 6.344 1.00 85.19 80 PHE A O 1
ATOM 658 N N . LYS A 1 81 ? 7.523 -0.124 7.974 1.00 86.62 81 LYS A N 1
ATOM 659 C CA . LYS A 1 81 ? 8.697 -0.946 8.288 1.00 86.62 81 LYS A CA 1
ATOM 660 C C . LYS A 1 81 ? 9.038 -1.864 7.112 1.00 86.62 81 LYS A C 1
ATOM 662 O O . LYS A 1 81 ? 10.191 -1.871 6.703 1.00 86.62 81 LYS A O 1
ATOM 667 N N . ALA A 1 82 ? 8.051 -2.547 6.529 1.00 85.50 82 ALA A N 1
ATOM 668 C CA . ALA A 1 82 ? 8.218 -3.405 5.355 1.00 85.50 82 ALA A CA 1
ATOM 669 C C . ALA A 1 82 ? 8.763 -2.629 4.144 1.00 85.50 82 ALA A C 1
ATOM 671 O O . ALA A 1 82 ? 9.743 -3.060 3.543 1.00 85.50 82 ALA A O 1
ATOM 672 N N . ILE A 1 83 ? 8.215 -1.441 3.852 1.00 87.19 83 ILE A N 1
ATOM 673 C CA . ILE A 1 83 ? 8.736 -0.539 2.807 1.00 87.19 83 ILE A CA 1
ATOM 674 C C . ILE A 1 83 ? 10.192 -0.147 3.081 1.00 87.19 83 ILE A C 1
ATOM 676 O O . ILE A 1 83 ? 11.017 -0.193 2.174 1.00 87.19 83 ILE A O 1
ATOM 680 N N . ASN A 1 84 ? 10.540 0.205 4.322 1.00 86.50 84 ASN A N 1
ATOM 681 C CA . ASN A 1 84 ? 11.917 0.569 4.656 1.00 86.50 84 ASN A CA 1
ATOM 682 C C . ASN A 1 84 ? 12.873 -0.638 4.574 1.00 86.50 84 ASN A C 1
ATOM 684 O O . ASN A 1 84 ? 13.996 -0.499 4.099 1.00 86.50 84 ASN A O 1
ATOM 688 N N . THR A 1 85 ? 12.438 -1.830 4.991 1.00 85.88 85 THR A N 1
ATOM 689 C CA . THR A 1 85 ? 13.209 -3.072 4.843 1.00 85.88 85 THR A CA 1
ATOM 690 C C . THR A 1 85 ? 13.441 -3.400 3.369 1.00 85.88 85 THR A C 1
ATOM 692 O O . THR A 1 85 ? 14.588 -3.603 2.989 1.00 85.88 85 THR A O 1
ATOM 695 N N . ALA A 1 86 ? 12.406 -3.348 2.526 1.00 82.88 86 ALA A N 1
ATOM 696 C CA . ALA A 1 86 ? 12.532 -3.554 1.083 1.00 82.88 86 ALA A CA 1
ATOM 697 C C . ALA A 1 86 ? 13.469 -2.523 0.429 1.00 82.88 86 ALA A C 1
ATOM 699 O O . ALA A 1 86 ? 14.353 -2.899 -0.337 1.00 82.88 86 ALA A O 1
ATOM 700 N N . ALA A 1 87 ? 13.355 -1.241 0.794 1.00 83.50 87 ALA A N 1
ATOM 701 C CA . ALA A 1 87 ? 14.237 -0.183 0.298 1.00 83.50 87 ALA A CA 1
ATOM 702 C C . ALA A 1 87 ? 15.717 -0.440 0.636 1.00 83.50 87 ALA A C 1
ATOM 704 O O . ALA A 1 87 ? 16.591 -0.260 -0.212 1.00 83.50 87 ALA A O 1
ATOM 705 N N . ASN A 1 88 ? 15.999 -0.901 1.860 1.00 78.00 88 ASN A N 1
ATOM 706 C CA . ASN A 1 88 ? 17.353 -1.267 2.278 1.00 78.00 88 ASN A CA 1
ATOM 707 C C . ASN A 1 88 ? 17.842 -2.561 1.606 1.00 78.00 88 ASN A C 1
ATOM 709 O O . ASN A 1 88 ? 19.030 -2.667 1.323 1.00 78.00 88 ASN A O 1
ATOM 713 N N . THR A 1 89 ? 16.958 -3.522 1.312 1.00 75.06 89 THR A N 1
ATOM 714 C CA . THR A 1 89 ? 17.305 -4.732 0.548 1.00 75.06 89 THR A CA 1
ATOM 715 C C . THR A 1 89 ? 17.719 -4.389 -0.882 1.00 75.06 89 THR A C 1
ATOM 717 O O . THR A 1 89 ? 18.775 -4.835 -1.319 1.00 75.06 89 THR A O 1
ATOM 720 N N . ILE A 1 90 ? 16.950 -3.550 -1.587 1.00 62.22 90 ILE A N 1
ATOM 721 C CA . ILE A 1 90 ? 17.225 -3.176 -2.988 1.00 62.2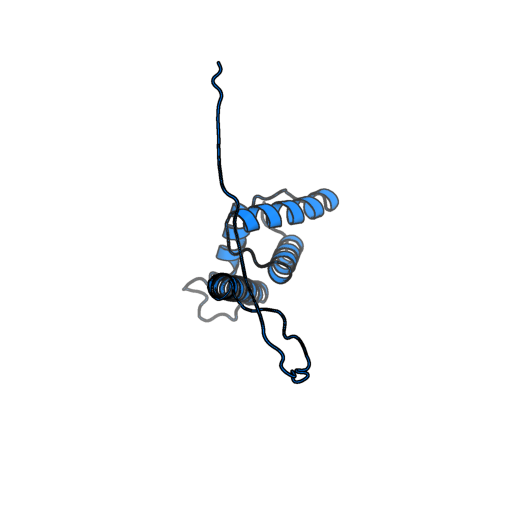2 90 ILE A CA 1
ATOM 722 C C . ILE A 1 90 ? 18.571 -2.446 -3.130 1.00 62.22 90 ILE A C 1
ATOM 724 O O . ILE A 1 90 ? 19.280 -2.660 -4.107 1.00 62.22 90 ILE A O 1
ATOM 728 N N . GLN A 1 91 ? 18.970 -1.621 -2.155 1.00 54.69 91 GLN A N 1
ATOM 729 C CA . GLN A 1 91 ? 20.284 -0.961 -2.193 1.00 54.69 91 GLN A CA 1
ATOM 730 C C . GLN A 1 91 ? 21.457 -1.861 -1.783 1.00 54.69 91 GLN A C 1
ATOM 732 O O . GLN A 1 91 ? 22.607 -1.486 -2.012 1.00 54.69 91 GLN A O 1
ATOM 737 N N . LYS A 1 92 ? 21.204 -3.024 -1.172 1.00 50.75 92 LYS A N 1
ATOM 738 C CA . LYS A 1 92 ? 22.271 -3.906 -0.686 1.00 50.75 92 LYS A CA 1
ATOM 739 C C . LYS A 1 92 ? 22.689 -4.976 -1.692 1.00 50.75 92 LYS A C 1
ATOM 741 O O . LYS A 1 92 ? 23.618 -5.718 -1.386 1.00 50.75 92 LYS A O 1
ATOM 746 N N . ASP A 1 93 ? 22.036 -5.061 -2.855 1.00 45.09 93 ASP A N 1
ATOM 747 C CA . ASP A 1 93 ? 22.239 -6.198 -3.746 1.00 45.09 93 ASP A CA 1
ATOM 748 C C . ASP A 1 93 ? 22.175 -5.902 -5.255 1.00 45.09 93 ASP A C 1
ATOM 750 O O . ASP A 1 93 ? 21.108 -5.691 -5.832 1.00 45.09 93 ASP A O 1
ATOM 754 N N . PRO A 1 94 ? 23.344 -5.963 -5.909 1.00 48.41 94 PRO A N 1
ATOM 755 C CA . PRO A 1 94 ? 23.467 -6.517 -7.253 1.00 48.41 94 PRO A CA 1
ATOM 756 C C . PRO A 1 94 ? 24.350 -7.789 -7.272 1.00 48.41 94 PRO A C 1
ATOM 758 O O . PRO A 1 94 ? 25.018 -8.040 -8.274 1.00 48.41 94 PRO A O 1
ATOM 761 N N . SER A 1 95 ? 24.449 -8.547 -6.165 1.00 46.47 95 SER A N 1
ATOM 762 C CA . SER A 1 95 ? 25.424 -9.648 -6.022 1.00 46.47 95 SER A CA 1
ATOM 763 C C . SER A 1 95 ? 25.138 -10.706 -4.923 1.00 46.47 95 SER A C 1
ATOM 765 O O . SER A 1 95 ? 26.082 -11.307 -4.402 1.00 46.47 95 SER A O 1
ATOM 767 N N . SER A 1 96 ? 23.884 -11.025 -4.602 1.00 42.81 96 SER A N 1
ATOM 768 C CA . SER A 1 96 ? 23.523 -12.280 -3.921 1.00 42.81 96 SER A CA 1
ATOM 769 C C . SER A 1 96 ? 22.947 -13.262 -4.929 1.00 42.81 96 SER A C 1
ATOM 771 O O . SER A 1 96 ? 21.736 -13.359 -5.133 1.00 42.81 96 SER A O 1
ATOM 773 N N . SER A 1 97 ? 23.846 -14.034 -5.539 1.00 45.72 97 SER A N 1
ATOM 774 C CA . SER A 1 97 ? 23.490 -15.291 -6.198 1.00 45.72 97 SER A CA 1
ATOM 775 C C . SER A 1 97 ? 22.619 -16.159 -5.276 1.00 45.72 97 SER A C 1
ATOM 777 O O . SER A 1 97 ? 22.821 -16.139 -4.057 1.00 45.72 97 SER A O 1
ATOM 779 N N . PRO A 1 98 ? 21.689 -16.968 -5.819 1.00 59.97 98 PRO A N 1
ATOM 780 C CA . PRO A 1 98 ? 20.986 -17.958 -5.012 1.00 59.97 98 PRO A CA 1
ATOM 781 C C . PRO A 1 98 ? 22.001 -18.891 -4.327 1.00 59.97 98 PRO A C 1
ATOM 783 O O . PRO A 1 98 ? 23.054 -19.174 -4.909 1.00 59.97 98 PRO A O 1
ATOM 786 N N . PRO A 1 99 ? 21.709 -19.401 -3.117 1.00 45.09 99 PRO A N 1
ATOM 787 C CA . PRO A 1 99 ? 22.565 -20.382 -2.468 1.00 45.09 99 PRO A CA 1
ATOM 788 C C . PRO A 1 99 ? 22.524 -21.695 -3.259 1.00 45.09 99 PRO A C 1
ATOM 790 O O . PRO A 1 99 ? 21.651 -22.535 -3.042 1.00 45.09 99 PRO A O 1
ATOM 793 N N . SER A 1 100 ? 23.472 -21.875 -4.180 1.00 41.50 100 SER A N 1
ATOM 794 C CA . SER A 1 100 ? 23.735 -23.167 -4.814 1.00 41.50 100 SER A CA 1
ATOM 795 C C . SER A 1 100 ? 24.185 -24.162 -3.740 1.00 41.50 100 SER A C 1
ATOM 797 O O . SER A 1 100 ? 25.231 -23.939 -3.121 1.00 41.50 100 SER A O 1
ATOM 799 N N . PRO A 1 101 ? 23.443 -25.254 -3.490 1.00 54.19 101 PRO A N 1
ATOM 800 C CA . PRO A 1 101 ? 23.913 -26.294 -2.595 1.00 54.19 101 PRO A CA 1
ATOM 801 C C . PRO A 1 101 ? 25.042 -27.096 -3.255 1.00 54.19 101 PRO A C 1
ATOM 803 O O . PRO A 1 101 ? 25.017 -27.358 -4.455 1.00 54.19 101 PRO A O 1
ATOM 806 N N . SER A 1 102 ? 25.976 -27.544 -2.418 1.00 42.78 102 SER A N 1
ATOM 807 C CA . SER A 1 102 ? 27.005 -28.549 -2.714 1.00 42.78 102 SER A CA 1
ATOM 808 C C . SER A 1 102 ? 28.076 -28.176 -3.743 1.00 42.78 102 SER A C 1
ATOM 810 O O . SER A 1 102 ? 27.955 -28.375 -4.950 1.00 42.78 102 SER A O 1
ATOM 812 N N . GLN A 1 103 ? 29.223 -27.774 -3.194 1.00 46.47 103 GLN A N 1
ATOM 813 C CA . GLN A 1 103 ? 30.523 -27.990 -3.822 1.00 46.47 103 GLN A CA 1
ATOM 814 C C . GLN A 1 103 ? 30.703 -29.484 -4.149 1.00 46.47 103 GLN A C 1
ATOM 816 O O . GLN A 1 103 ? 30.513 -30.327 -3.273 1.00 46.47 103 GLN A O 1
ATOM 821 N N . SER A 1 104 ? 31.169 -29.785 -5.359 1.00 41.44 104 SER A N 1
ATOM 822 C CA . SER A 1 104 ? 31.913 -31.013 -5.662 1.00 41.44 104 SER A CA 1
ATOM 823 C C . SER A 1 104 ? 33.293 -30.594 -6.180 1.00 41.44 104 SER A C 1
ATOM 825 O O . SER A 1 104 ? 33.364 -29.648 -6.970 1.00 41.44 104 SER A O 1
ATOM 827 N N . PRO A 1 105 ? 34.394 -31.215 -5.719 1.00 52.59 105 PRO A N 1
ATOM 828 C CA . PRO A 1 105 ? 35.740 -30.735 -6.012 1.00 52.59 105 PRO A CA 1
ATOM 829 C C . PRO A 1 105 ? 36.147 -30.980 -7.471 1.00 52.59 105 PRO A C 1
ATOM 831 O O . PRO A 1 105 ? 35.743 -31.955 -8.103 1.00 52.59 105 PRO A O 1
ATOM 834 N N . THR A 1 106 ? 36.990 -30.088 -7.987 1.00 50.22 106 THR A N 1
ATOM 835 C CA . THR A 1 106 ? 37.648 -30.208 -9.292 1.00 50.22 106 THR A CA 1
ATOM 836 C C . THR A 1 106 ? 38.657 -31.360 -9.324 1.00 50.22 106 THR A C 1
ATOM 838 O O . THR A 1 106 ? 39.227 -31.733 -8.297 1.00 50.22 106 THR A O 1
ATOM 841 N N . PRO A 1 107 ? 38.957 -31.868 -10.531 1.00 52.91 107 PRO A N 1
ATOM 842 C CA . PRO A 1 107 ? 40.372 -31.983 -10.882 1.00 52.91 107 PRO A CA 1
ATOM 843 C C . PRO A 1 107 ? 40.722 -31.400 -12.265 1.00 52.91 107 PRO A C 1
ATOM 845 O O . PRO A 1 107 ? 40.233 -31.826 -13.305 1.00 52.91 107 PRO A O 1
ATOM 848 N N . THR A 1 108 ? 41.627 -30.423 -12.230 1.00 46.38 108 THR A N 1
ATOM 849 C CA . THR A 1 108 ? 42.778 -30.196 -13.125 1.00 46.38 108 THR A CA 1
ATOM 850 C C . THR A 1 108 ? 42.820 -30.864 -14.514 1.00 46.38 108 THR A C 1
ATOM 852 O O . THR A 1 108 ? 43.108 -32.055 -14.624 1.00 46.38 108 THR A O 1
ATOM 855 N N . SER A 1 109 ? 42.828 -30.046 -15.578 1.00 41.09 109 SER A N 1
ATOM 856 C CA . SER A 1 109 ? 43.907 -30.085 -16.592 1.00 41.09 109 SER A CA 1
ATOM 857 C C . SER A 1 109 ? 43.997 -28.796 -17.438 1.00 41.09 109 SER A C 1
ATOM 859 O O . SER A 1 109 ? 42.990 -28.100 -17.564 1.00 41.09 109 SER A O 1
ATOM 861 N N . PRO A 1 110 ? 45.188 -28.430 -17.967 1.00 65.88 110 PRO A N 1
ATOM 862 C CA . PRO A 1 110 ? 45.449 -27.129 -18.599 1.00 65.88 110 PRO A CA 1
ATOM 863 C C . PRO A 1 110 ? 45.568 -27.180 -20.142 1.00 65.88 110 PRO A C 1
ATOM 865 O O . PRO A 1 110 ? 45.547 -28.256 -20.734 1.00 65.88 110 PRO A O 1
ATOM 868 N N . SER A 1 111 ? 45.883 -26.014 -20.741 1.00 44.53 111 SER A N 1
ATOM 869 C CA . SER A 1 111 ? 46.418 -25.809 -22.114 1.00 44.53 111 SER A CA 1
ATOM 870 C C . SER A 1 111 ? 45.375 -25.666 -23.253 1.00 44.53 111 SER A C 1
ATOM 872 O O . SER A 1 111 ? 44.285 -26.218 -23.143 1.00 44.53 111 SER A O 1
ATOM 874 N N . PRO A 1 112 ? 45.693 -24.993 -24.384 1.00 56.50 112 PRO A N 1
ATOM 875 C CA . PRO A 1 112 ? 46.193 -23.610 -24.479 1.00 56.50 112 PRO A CA 1
ATOM 876 C C . PRO A 1 112 ? 45.416 -22.728 -25.500 1.00 56.50 112 PRO A C 1
ATOM 878 O O . PRO A 1 112 ? 44.644 -23.212 -26.322 1.00 56.50 112 PRO A O 1
ATOM 881 N N . SER A 1 113 ? 45.665 -21.413 -25.467 1.00 55.00 113 SER A N 1
ATOM 882 C CA . SER A 1 113 ? 45.215 -20.379 -26.435 1.00 55.00 113 SER A CA 1
ATOM 883 C C . SER A 1 113 ? 46.003 -20.430 -27.773 1.00 55.00 113 SER A C 1
ATOM 885 O O . SER A 1 113 ? 46.882 -21.285 -27.892 1.00 55.00 113 SER A O 1
ATOM 887 N N . PRO A 1 114 ? 45.889 -19.459 -28.722 1.00 70.38 114 PRO A N 1
ATOM 888 C CA . PRO A 1 114 ? 44.871 -18.421 -29.012 1.00 70.38 114 PRO A CA 1
ATOM 889 C C . PRO A 1 114 ? 44.340 -18.664 -30.473 1.00 70.38 114 PRO A C 1
ATOM 891 O O . PRO A 1 114 ? 44.052 -19.830 -30.733 1.00 70.38 114 PRO A O 1
ATOM 894 N N . PRO A 1 115 ? 44.257 -17.748 -31.484 1.00 61.28 115 PRO A N 1
ATOM 895 C CA . PRO A 1 115 ? 44.094 -16.279 -31.553 1.00 61.28 115 PRO A CA 1
ATOM 896 C C . PRO A 1 115 ? 43.028 -15.752 -32.575 1.00 61.28 115 PRO A C 1
ATOM 898 O O . PRO A 1 115 ? 42.422 -16.508 -33.319 1.00 61.28 115 PRO A O 1
ATOM 901 N N . LEU A 1 116 ? 42.913 -14.412 -32.655 1.00 55.88 116 LEU A N 1
ATOM 902 C CA . LEU A 1 116 ? 42.589 -13.562 -33.832 1.00 55.88 116 LEU A CA 1
ATOM 903 C C . LEU A 1 116 ? 41.288 -13.773 -34.653 1.00 55.88 116 LEU A C 1
ATOM 905 O O . LEU A 1 116 ? 41.192 -14.700 -35.445 1.00 55.88 116 LEU A O 1
ATOM 909 N N . PHE A 1 117 ? 40.400 -12.763 -34.650 1.00 53.03 117 PHE A N 1
ATOM 910 C CA . PHE A 1 117 ? 40.196 -11.856 -35.805 1.00 53.03 117 PHE A CA 1
ATOM 911 C C . PHE A 1 117 ? 39.302 -10.648 -35.428 1.00 53.03 117 PHE A C 1
ATOM 913 O O . PHE A 1 117 ? 38.141 -10.799 -35.057 1.00 53.03 117 PHE A O 1
ATOM 920 N N . SER A 1 118 ? 39.842 -9.437 -35.578 1.00 55.19 118 SER A N 1
ATOM 921 C CA . SER A 1 118 ? 39.089 -8.181 -35.792 1.00 55.19 118 SER A CA 1
ATOM 922 C C . SER A 1 118 ? 39.194 -7.830 -37.296 1.00 55.19 118 SER A C 1
ATOM 924 O O . SER A 1 118 ? 39.986 -8.495 -37.966 1.00 55.19 118 SER A O 1
ATOM 926 N N . PRO A 1 119 ? 38.578 -6.763 -37.863 1.00 60.72 119 PRO A N 1
ATOM 927 C CA . PRO A 1 119 ? 37.632 -5.772 -37.319 1.00 60.72 119 PRO A CA 1
ATOM 928 C C . PRO A 1 119 ? 36.421 -5.511 -38.280 1.00 60.72 119 PRO A C 1
ATOM 930 O O . PRO A 1 119 ? 36.201 -6.261 -39.221 1.00 60.72 119 PRO A O 1
ATOM 933 N N . GLN A 1 120 ? 35.741 -4.356 -38.120 1.00 46.28 120 GLN A N 1
ATOM 934 C CA . GLN A 1 120 ? 35.570 -3.331 -39.188 1.00 46.28 120 GLN A CA 1
ATOM 935 C C . GLN A 1 120 ? 34.150 -3.003 -39.751 1.00 46.28 120 GLN A C 1
ATOM 937 O O . GLN A 1 120 ? 33.504 -3.841 -40.363 1.00 46.28 120 GLN A O 1
ATOM 942 N N . LYS A 1 121 ? 33.820 -1.683 -39.720 1.00 52.19 121 LYS A N 1
ATOM 943 C CA . LYS A 1 121 ? 32.928 -0.892 -40.632 1.00 52.19 121 LYS A CA 1
ATOM 944 C C . LYS A 1 121 ? 31.402 -1.134 -40.618 1.00 52.19 121 LYS A C 1
ATOM 946 O O . LYS A 1 121 ? 30.948 -2.182 -40.197 1.00 52.19 121 LYS A O 1
ATOM 951 N 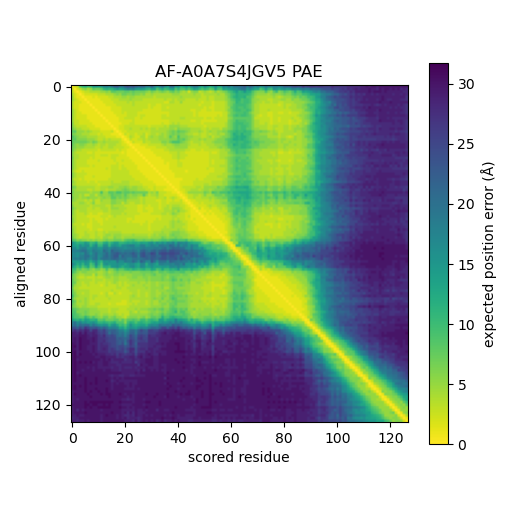N . GLN A 1 122 ? 30.546 -0.228 -41.130 1.00 53.72 122 GLN A N 1
ATOM 952 C CA . GLN A 1 122 ? 30.525 1.257 -41.279 1.00 53.72 122 GLN A CA 1
ATOM 953 C C . GLN A 1 122 ? 29.080 1.662 -41.672 1.00 53.72 122 GLN A C 1
ATOM 955 O O . GLN A 1 122 ? 28.357 0.819 -42.193 1.00 53.72 122 GLN A O 1
ATOM 960 N N . SER A 1 123 ? 28.749 2.963 -41.615 1.00 53.00 123 SER A N 1
ATOM 961 C CA . SER A 1 123 ? 27.637 3.587 -42.375 1.00 53.00 123 SER A CA 1
ATOM 962 C C . SER A 1 123 ? 26.190 3.204 -41.958 1.00 53.00 123 SER A C 1
ATOM 964 O O . SER A 1 123 ? 25.974 2.213 -41.278 1.00 53.00 123 SER A O 1
ATOM 966 N N . ASN A 1 124 ? 25.143 3.984 -42.276 1.00 51.50 124 ASN A N 1
ATOM 967 C CA . ASN A 1 124 ? 25.087 5.156 -43.164 1.00 51.50 124 ASN A CA 1
ATOM 968 C C . ASN A 1 124 ? 24.091 6.252 -42.719 1.00 51.50 124 ASN A C 1
ATOM 970 O O . ASN A 1 124 ? 23.286 6.058 -41.814 1.00 51.50 124 ASN A O 1
ATOM 974 N N . GLN A 1 125 ? 24.147 7.391 -43.417 1.00 56.41 125 GLN A N 1
ATOM 975 C CA . GLN A 1 125 ? 23.216 8.523 -43.328 1.00 56.41 125 GLN A CA 1
ATOM 976 C C . GLN A 1 125 ? 21.791 8.197 -43.814 1.00 56.41 125 GLN A C 1
ATOM 978 O O . GLN A 1 125 ? 21.622 7.425 -44.758 1.00 56.41 125 GLN A O 1
ATOM 983 N N . ASN A 1 126 ? 20.804 8.867 -43.206 1.00 52.84 126 ASN A N 1
ATOM 984 C CA . ASN A 1 126 ? 19.652 9.590 -43.791 1.00 52.84 126 ASN A CA 1
ATOM 985 C C . ASN A 1 126 ? 18.608 9.783 -42.665 1.00 52.84 126 ASN A C 1
ATOM 987 O O . ASN A 1 126 ? 18.467 8.914 -41.811 1.00 52.84 126 ASN A O 1
ATOM 991 N N . LYS A 1 127 ? 17.861 10.886 -42.589 1.00 52.06 127 LYS A N 1
ATOM 992 C CA . LYS A 1 127 ? 17.367 11.749 -43.668 1.00 52.06 127 LYS A CA 1
ATOM 993 C C . LYS A 1 127 ? 17.098 13.168 -43.155 1.00 52.06 127 LYS A C 1
ATOM 995 O O . LYS A 1 127 ? 16.845 13.281 -41.937 1.00 52.06 127 LYS A O 1
#

Radius of gyration: 25.78 Å; Cα contacts (8 Å, |Δi|>4): 71; chains: 1; bounding box: 64×47×70 Å

Mean predicted aligned error: 15.19 Å

pLDDT: mean 74.35, std 17.61, range [41.09, 93.94]

Sequence (127 aa):
KGYSLQEIQILFALIHEKPPVDNSEWVALALQYNNWARENKKSLRTGRGLKDKLRKLARVSKDDKNKPLTLLQQEAKECFKAINTAANTIQKDPSSSPPSPSQSPTPTSPSPSPPLFSPQKQSNQNK

Secondary structure (DSSP, 8-state):
----HHHHHHHHHHHHHS---SHHHHHHHHHHHHHHHHHTTPPP--HHHHHHHHHHHH---GGGGGSPPPHHHHHHHHHHHHHHHHHHHHHT-S---------------------------------

Organism: NCBI:txid180227

Solvent-accessible surface area (backbone atoms only — not comparable to full-atom values): 8142 Å² total; per-residue (Å²): 136,84,80,54,71,68,61,49,52,52,52,48,53,52,33,70,76,54,44,52,64,47,74,67,41,27,43,54,51,23,52,56,51,33,51,57,23,57,77,68,73,47,81,74,60,48,25,67,60,50,52,56,47,45,55,56,42,43,51,76,53,85,86,50,71,87,50,81,77,52,69,66,31,49,54,32,44,51,47,53,49,48,18,51,51,50,47,54,50,63,75,71,51,97,78,77,72,79,89,77,78,77,91,74,86,86,82,89,84,85,87,82,86,88,83,90,86,86,86,85,89,79,89,82,92,86,133

Foldseek 3Di:
DDQDPVLLVLLLVLLVVPPDLDQVVLQVSLVVSQVVCVVVVHDRDGSVRSVVVLVVLLDDDPVCPVPDRDPSNVSSVVSVVSSVVVNVVVVVDPDDDPPDDDDDDDDDDDDDDDDDDDDYDDDDDDD